Protein AF-A0A6G0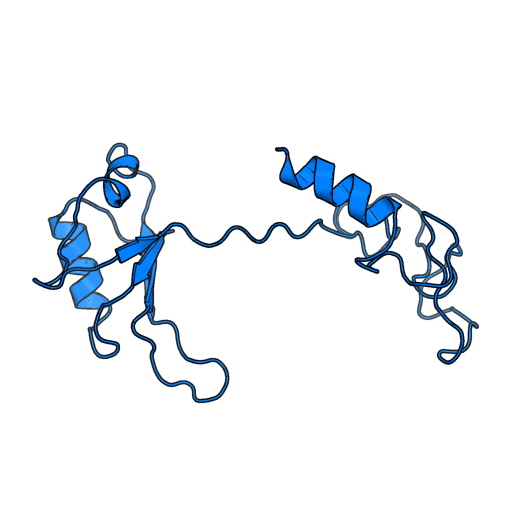YUF1-F1 (afdb_monomer_lite)

Secondary structure (DSSP, 8-state):
-EEEESS-TTS-HHHHHHHHHHTT--EEEEEEEEPTTT-PEEEEEEEEE---TTGGGGGTS--EETTEE-EEE------PPPB-TTT--BSS-GGG--SPP--TTT-SSS-GGG--S-TTSPP--TTT--SS-TT-TT-HHHHHHHHHHHT-

Foldseek 3Di:
DKKKADADQPDDQVLQCVQVVVVPWAWDDKAFDADPPPRHTHRMIDTDTDDDPCPVCPQVDQDDRPVHRIHIGHPDDPLDWDAAQAQRDTDDYVVPDPDFGAAQAERDRDHVVPDPDDPVFARADVVPRDSHGVPPCVDPVNVVVSVVSVVD

Sequence (152 aa):
MFIIKNLHPSTLTTEITTALEEIGHTVRNVTNVKHYQTKISLPIFFVDIDPNEGNSDIFSISTSILHTKVKIEEPYKKRLISQCKNCQSYDHTHSYCAYPTICVKCGENHTSSSCTKSPDLPAICSLFQGAHPVNYKVCTIYKKISRKHNNI

pLDDT: mean 86.69, std 9.13, range [52.75, 95.0]

Radius of gyration: 22.7 Å; chains: 1; bounding box: 55×28×52 Å

InterPro domains:
  IPR006579 Pre-C2HC domain [PF07530] (14-79)
  IPR006579 Pre-C2HC domain [SM00596] (13-82)

Structure (mmCIF, N/CA/C/O backbone):
data_AF-A0A6G0YUF1-F1
#
_entry.id   AF-A0A6G0YUF1-F1
#
loop_
_atom_site.group_PDB
_atom_site.id
_atom_site.type_symbol
_atom_site.label_atom_id
_atom_site.label_alt_id
_atom_site.label_comp_id
_atom_site.label_asym_id
_atom_site.label_entity_id
_atom_site.label_seq_id
_atom_site.pdbx_PDB_ins_code
_atom_site.Cartn_x
_atom_site.Cartn_y
_atom_site.Cartn_z
_atom_site.occupancy
_atom_site.B_iso_or_equiv
_atom_site.auth_seq_id
_atom_site.auth_comp_id
_atom_site.auth_asym_id
_atom_site.auth_atom_id
_atom_site.pdbx_PDB_model_num
ATOM 1 N N . MET A 1 1 ? -13.700 1.341 3.320 1.00 83.81 1 MET A N 1
ATOM 2 C CA . MET A 1 1 ? -12.570 1.331 4.271 1.00 83.81 1 MET A CA 1
ATOM 3 C C . MET A 1 1 ? -12.273 2.749 4.732 1.00 83.81 1 MET A C 1
ATOM 5 O O . MET A 1 1 ? -12.141 3.620 3.878 1.00 83.81 1 MET A O 1
ATOM 9 N N . PHE A 1 2 ? -12.123 2.966 6.036 1.00 88.81 2 PHE A N 1
ATOM 10 C CA . PHE A 1 2 ? -11.643 4.213 6.644 1.00 88.81 2 PHE A CA 1
ATOM 11 C C . PHE A 1 2 ? -10.667 3.920 7.795 1.00 88.81 2 PHE A C 1
ATOM 13 O O . PHE A 1 2 ? -10.433 2.763 8.151 1.00 88.81 2 PHE A O 1
ATOM 20 N N . ILE A 1 3 ? -10.040 4.967 8.330 1.00 90.81 3 ILE A N 1
ATOM 21 C CA . ILE A 1 3 ? -9.043 4.896 9.400 1.00 90.81 3 ILE A CA 1
ATOM 22 C C . ILE A 1 3 ? -9.585 5.607 10.637 1.00 90.81 3 ILE A C 1
ATOM 24 O O . ILE A 1 3 ? -9.958 6.774 10.557 1.00 90.81 3 ILE A O 1
ATOM 28 N N . ILE A 1 4 ? -9.554 4.940 11.789 1.00 91.75 4 ILE A N 1
ATOM 29 C CA . ILE A 1 4 ? -9.798 5.553 13.099 1.00 91.75 4 ILE A CA 1
ATOM 30 C C . ILE A 1 4 ? -8.448 5.849 13.751 1.00 91.75 4 ILE A C 1
ATOM 32 O O . ILE A 1 4 ? -7.602 4.962 13.869 1.00 91.75 4 ILE A O 1
ATOM 36 N N . LYS A 1 5 ? -8.250 7.087 14.203 1.00 91.31 5 LYS A N 1
ATOM 37 C CA . LYS A 1 5 ? -7.097 7.526 15.000 1.00 91.31 5 LYS A CA 1
ATOM 38 C C . LYS A 1 5 ? -7.530 8.001 16.383 1.00 91.31 5 LYS A C 1
ATOM 40 O O . LYS A 1 5 ? -8.673 8.416 16.569 1.00 91.31 5 LYS A O 1
ATOM 45 N N . ASN A 1 6 ? -6.572 8.026 17.309 1.00 90.25 6 ASN A N 1
ATOM 46 C CA . ASN A 1 6 ? -6.725 8.480 18.701 1.00 90.25 6 ASN A CA 1
ATOM 47 C C . ASN A 1 6 ? -7.559 7.544 19.583 1.00 90.25 6 ASN A C 1
ATOM 49 O O . ASN A 1 6 ? -8.057 7.958 20.625 1.00 90.25 6 ASN A O 1
ATOM 53 N N . LEU A 1 7 ? -7.683 6.281 19.185 1.00 90.31 7 LEU A N 1
ATOM 54 C CA . LEU A 1 7 ? -8.220 5.234 20.043 1.00 90.31 7 LEU A CA 1
ATOM 55 C C . LEU A 1 7 ? -7.059 4.492 20.711 1.00 90.31 7 LEU A C 1
ATOM 57 O O . LEU A 1 7 ? -6.006 4.322 20.094 1.00 90.31 7 LEU A O 1
ATOM 61 N N . HIS A 1 8 ? -7.215 4.079 21.969 1.00 91.19 8 HIS A N 1
ATOM 62 C CA . HIS A 1 8 ? -6.120 3.443 22.693 1.00 91.19 8 HIS A CA 1
ATOM 63 C C . HIS A 1 8 ? -5.712 2.117 22.013 1.00 91.19 8 HIS A C 1
ATOM 65 O O . HIS A 1 8 ? -6.579 1.340 21.613 1.00 91.19 8 HIS A O 1
ATOM 71 N N . PRO A 1 9 ? -4.410 1.800 21.873 1.00 90.94 9 PRO A N 1
ATOM 72 C CA . PRO A 1 9 ? -3.986 0.603 21.144 1.00 90.94 9 PRO A CA 1
ATOM 73 C C . PRO A 1 9 ? -4.420 -0.725 21.778 1.00 90.94 9 PRO A C 1
ATOM 75 O O . PRO A 1 9 ? -4.371 -1.754 21.108 1.00 90.94 9 PRO A O 1
ATOM 78 N N . SER A 1 10 ? -4.802 -0.719 23.061 1.00 90.38 10 SER A N 1
ATOM 79 C CA . SER A 1 10 ? -5.329 -1.900 23.758 1.00 90.38 10 SER A CA 1
ATOM 80 C C . SER A 1 10 ? -6.831 -2.112 23.565 1.00 90.38 10 SER A C 1
ATOM 82 O O . SER A 1 10 ? -7.345 -3.108 24.063 1.00 90.38 10 SER A O 1
ATOM 84 N N . THR A 1 11 ? -7.539 -1.184 22.911 1.00 91.06 11 THR A N 1
ATOM 85 C CA . THR A 1 11 ? -8.974 -1.332 22.656 1.00 91.06 11 THR A CA 1
ATOM 86 C C . THR A 1 11 ? -9.215 -2.549 21.770 1.00 91.06 11 THR A C 1
ATOM 88 O O . THR A 1 11 ? -8.529 -2.747 20.759 1.00 91.06 11 THR A O 1
ATOM 91 N N . LEU A 1 12 ? -10.176 -3.381 22.168 1.00 91.69 12 LEU A N 1
ATOM 92 C CA . LEU A 1 12 ? -10.481 -4.620 21.470 1.00 91.69 12 LEU A CA 1
ATOM 93 C C . LEU A 1 12 ? -11.200 -4.317 20.154 1.00 91.69 12 LEU A C 1
ATOM 95 O O . LEU A 1 12 ? -12.096 -3.480 20.083 1.00 91.69 12 LEU A O 1
ATOM 99 N N . THR A 1 13 ? -10.836 -5.036 19.093 1.00 91.75 13 THR A N 1
ATOM 100 C CA . THR A 1 13 ? -11.464 -4.868 17.773 1.00 91.75 13 THR A CA 1
ATOM 101 C C . THR A 1 13 ? -12.951 -5.229 17.786 1.00 91.75 13 THR A C 1
ATOM 103 O O . THR A 1 13 ? -13.716 -4.681 16.995 1.00 91.75 13 THR A O 1
ATOM 106 N N . THR A 1 14 ? -13.372 -6.103 18.704 1.00 92.06 14 THR A N 1
ATOM 107 C CA . THR A 1 14 ? -14.776 -6.465 18.937 1.00 92.06 14 THR A CA 1
ATOM 108 C C . THR A 1 14 ? -15.584 -5.300 19.502 1.00 92.06 14 THR A C 1
ATOM 110 O O . THR A 1 14 ? -16.664 -5.031 18.998 1.00 92.06 14 THR A O 1
ATOM 113 N N . GLU A 1 15 ? -15.045 -4.552 20.469 1.00 92.06 15 GLU A N 1
ATOM 114 C CA . GLU A 1 15 ? -15.717 -3.373 21.044 1.00 92.06 15 GLU A CA 1
ATOM 115 C C . GLU A 1 15 ? -15.928 -2.280 19.993 1.00 92.06 15 GLU A C 1
ATOM 117 O O . GLU A 1 15 ? -16.983 -1.656 19.936 1.00 92.06 15 GLU A O 1
ATOM 122 N N . ILE A 1 16 ? -14.935 -2.082 19.121 1.00 90.88 16 ILE A N 1
ATOM 123 C CA . ILE A 1 16 ? -15.031 -1.144 17.995 1.00 90.88 16 ILE A CA 1
ATOM 124 C C . ILE A 1 16 ? -16.117 -1.595 17.015 1.00 90.88 16 ILE A C 1
ATOM 126 O O . ILE A 1 16 ? -16.862 -0.764 16.509 1.00 90.88 16 ILE A O 1
ATOM 130 N N . THR A 1 17 ? -16.200 -2.901 16.754 1.00 91.81 17 THR A N 1
ATOM 131 C CA . THR A 1 17 ? -17.203 -3.481 15.853 1.00 91.81 17 THR A CA 1
ATOM 132 C C . THR A 1 17 ? -18.608 -3.238 16.395 1.00 91.81 17 THR A C 1
ATOM 134 O O . THR A 1 17 ? -19.414 -2.622 15.708 1.00 91.81 17 THR A O 1
ATOM 137 N N . THR A 1 18 ? -18.861 -3.600 17.656 1.00 91.31 18 THR A N 1
ATOM 138 C CA . THR A 1 18 ? -20.160 -3.387 18.312 1.00 91.31 18 THR A CA 1
ATOM 139 C C . THR A 1 18 ? -20.546 -1.911 18.354 1.00 91.31 18 THR A C 1
ATOM 141 O O . THR A 1 18 ? -21.656 -1.565 17.970 1.00 91.31 18 THR A O 1
ATOM 144 N N . ALA A 1 19 ? -19.623 -1.020 18.728 1.00 89.25 19 ALA A N 1
ATOM 145 C CA . ALA A 1 19 ? -19.911 0.414 18.778 1.00 89.25 19 ALA A CA 1
ATOM 146 C C . ALA A 1 19 ? -20.283 0.996 17.401 1.00 89.25 19 ALA A C 1
ATOM 148 O O . ALA A 1 19 ? -21.101 1.904 17.313 1.00 89.25 19 ALA A O 1
ATOM 149 N N . LEU A 1 20 ? -19.684 0.497 16.316 1.00 87.88 20 LEU A N 1
ATOM 150 C CA . LEU A 1 20 ? -20.012 0.932 14.956 1.00 87.88 20 LEU A CA 1
ATOM 151 C C . LEU A 1 20 ? -21.338 0.341 14.454 1.00 87.88 20 LEU A C 1
ATOM 153 O O . LEU A 1 20 ? -22.074 1.028 13.745 1.00 87.88 20 LEU A O 1
ATOM 157 N N . GLU A 1 21 ? -21.658 -0.892 14.844 1.00 88.19 21 GLU A N 1
ATOM 158 C CA . GLU A 1 21 ? -22.949 -1.526 14.556 1.00 88.19 21 GLU A CA 1
ATOM 159 C C . GLU A 1 21 ? -24.104 -0.816 15.277 1.00 88.19 21 GLU A C 1
ATOM 161 O O . GLU A 1 21 ? -25.145 -0.587 14.666 1.00 88.19 21 GLU A O 1
ATOM 166 N N . GLU A 1 22 ? -23.903 -0.375 16.525 1.00 86.44 22 GLU A N 1
ATOM 167 C CA . GLU A 1 22 ? -24.867 0.444 17.282 1.00 86.44 22 GLU A CA 1
ATOM 168 C C . GLU A 1 22 ? -25.151 1.800 16.616 1.00 86.44 22 GLU A C 1
ATOM 170 O O . GLU A 1 22 ? -26.263 2.319 16.707 1.00 86.44 22 GLU A O 1
ATOM 175 N N . ILE A 1 23 ? -24.165 2.362 15.910 1.00 82.62 23 ILE A N 1
ATOM 176 C CA . ILE A 1 23 ? -24.311 3.600 15.124 1.00 82.62 23 ILE A CA 1
ATOM 177 C C . ILE A 1 23 ? -25.048 3.335 13.792 1.00 82.62 23 ILE A C 1
ATOM 179 O O . ILE A 1 23 ? -25.502 4.271 13.138 1.00 82.62 23 ILE A O 1
ATOM 183 N N . GLY A 1 24 ? -25.226 2.067 13.404 1.00 83.44 24 GLY A N 1
ATOM 184 C CA . GLY A 1 24 ? -25.940 1.660 12.191 1.00 83.44 24 GLY A CA 1
ATOM 185 C C . GLY A 1 24 ? -25.037 1.307 11.006 1.00 83.44 24 GLY A C 1
ATOM 186 O O . GLY A 1 24 ? -25.522 1.220 9.876 1.00 83.44 24 GLY A O 1
ATOM 187 N N . HIS A 1 25 ? -23.737 1.087 11.228 1.00 84.81 25 HIS A N 1
ATOM 188 C CA . HIS A 1 25 ? -22.811 0.657 10.178 1.00 84.81 25 HIS A CA 1
ATOM 189 C C . HIS A 1 25 ? -22.516 -0.841 10.263 1.00 84.81 25 HIS A C 1
ATOM 191 O O . HIS A 1 25 ? -22.078 -1.348 11.291 1.00 84.81 25 HIS A O 1
ATOM 197 N N . THR A 1 26 ? -22.670 -1.550 9.146 1.00 87.75 26 THR A N 1
ATOM 198 C CA . THR A 1 26 ? -22.265 -2.957 9.042 1.00 87.75 26 THR A CA 1
ATOM 199 C C . THR A 1 26 ? -20.754 -3.048 8.852 1.00 87.75 26 THR A C 1
ATOM 201 O O . THR A 1 26 ? -20.216 -2.655 7.811 1.00 87.75 26 THR A O 1
ATOM 204 N N . VAL A 1 27 ? -20.057 -3.556 9.868 1.00 90.00 27 VAL A N 1
ATOM 205 C CA . VAL A 1 27 ? -18.598 -3.691 9.869 1.00 90.00 27 VAL A CA 1
ATOM 206 C C . VAL A 1 27 ? -18.200 -5.079 9.388 1.00 90.00 27 VAL A C 1
ATOM 208 O O . VAL A 1 27 ? -18.630 -6.097 9.919 1.00 90.00 27 VAL A O 1
ATOM 211 N N . ARG A 1 28 ? -17.314 -5.124 8.397 1.00 92.12 28 ARG A N 1
ATOM 212 C CA . ARG A 1 28 ? -16.776 -6.366 7.840 1.00 92.12 28 ARG A CA 1
ATOM 213 C C . ARG A 1 28 ? -15.476 -6.789 8.510 1.00 92.12 28 ARG A C 1
ATOM 215 O O . ARG A 1 28 ? -15.227 -7.979 8.679 1.00 92.12 28 ARG A O 1
ATOM 222 N N . ASN A 1 29 ? -14.609 -5.828 8.823 1.00 93.06 29 ASN A N 1
ATOM 223 C CA . ASN A 1 29 ? -13.311 -6.108 9.425 1.00 93.06 29 ASN A CA 1
ATOM 224 C C . ASN A 1 29 ? -12.765 -4.889 10.179 1.00 93.06 29 ASN A C 1
ATOM 226 O O . ASN A 1 29 ? -12.880 -3.757 9.710 1.00 93.06 29 ASN A O 1
ATOM 230 N N . VAL A 1 30 ? -12.100 -5.137 11.310 1.00 94.06 30 VAL A N 1
ATOM 231 C CA . VAL A 1 30 ? -11.364 -4.129 12.082 1.00 94.06 30 VAL A CA 1
ATOM 232 C C . VAL A 1 30 ? -9.963 -4.652 12.362 1.00 94.06 30 VAL A C 1
ATOM 234 O O . VAL A 1 30 ? -9.787 -5.730 12.924 1.00 94.06 30 VAL A O 1
ATOM 237 N N . THR A 1 31 ? -8.938 -3.886 11.992 1.00 94.56 31 THR A N 1
ATOM 238 C CA . THR A 1 31 ? -7.533 -4.275 12.172 1.00 94.56 31 THR A CA 1
ATOM 239 C C . THR A 1 31 ? -6.738 -3.166 12.852 1.00 94.56 31 THR A C 1
ATOM 241 O O . THR A 1 31 ? -6.670 -2.045 12.352 1.00 94.56 31 THR A O 1
ATOM 244 N N . ASN A 1 32 ? -6.080 -3.484 13.970 1.00 94.75 32 ASN A N 1
ATOM 245 C CA . ASN A 1 32 ? -5.158 -2.563 14.637 1.00 94.75 32 ASN A CA 1
ATOM 246 C C . ASN A 1 32 ? -3.823 -2.485 13.876 1.00 94.75 32 ASN A C 1
ATOM 248 O O . ASN A 1 32 ? -3.210 -3.508 13.546 1.00 94.75 32 ASN A O 1
ATOM 252 N N . VAL A 1 33 ? -3.362 -1.265 13.607 1.00 93.44 33 VAL A N 1
ATOM 253 C CA . VAL A 1 33 ? -2.094 -1.021 12.923 1.00 93.44 33 VAL A CA 1
ATOM 254 C C . VAL A 1 33 ? -0.935 -1.196 13.892 1.00 93.44 33 VAL A C 1
ATOM 256 O O . VAL A 1 33 ? -0.846 -0.525 14.912 1.00 93.44 33 VAL A O 1
ATOM 259 N N . LYS A 1 34 ? 0.030 -2.036 13.526 1.00 94.62 34 LYS A N 1
ATOM 260 C CA . LYS A 1 34 ? 1.248 -2.244 14.316 1.00 94.62 34 LYS A CA 1
ATOM 261 C C . LYS A 1 34 ? 2.432 -1.510 13.708 1.00 94.62 34 LYS A C 1
ATOM 263 O O . LYS A 1 34 ? 2.584 -1.453 12.486 1.00 94.62 34 LYS A O 1
ATOM 268 N N . HIS A 1 35 ? 3.314 -1.001 14.561 1.00 95.00 35 HIS A N 1
ATOM 269 C CA . HIS A 1 35 ? 4.593 -0.460 14.130 1.00 95.00 35 HIS A CA 1
ATOM 270 C C . HIS A 1 35 ? 5.389 -1.541 13.383 1.00 95.00 35 HIS A C 1
ATOM 272 O O . HIS A 1 35 ? 5.535 -2.667 13.862 1.00 95.00 35 HIS A O 1
ATOM 278 N N . TYR A 1 36 ? 5.902 -1.209 12.195 1.00 91.19 36 TYR A N 1
ATOM 279 C CA . TYR A 1 36 ? 6.474 -2.199 11.277 1.00 91.19 36 TYR A CA 1
ATOM 280 C C . TYR A 1 36 ? 7.639 -2.986 11.894 1.00 91.19 36 TYR A C 1
ATOM 282 O O . TYR A 1 36 ? 7.708 -4.203 11.713 1.00 91.19 36 TYR A O 1
ATOM 290 N N . GLN A 1 37 ? 8.517 -2.305 12.637 1.00 93.44 37 GLN A N 1
ATOM 291 C CA . GLN A 1 37 ? 9.720 -2.906 13.219 1.00 93.44 37 GLN A CA 1
ATOM 292 C C . GLN A 1 37 ? 9.434 -3.552 14.580 1.00 93.44 37 GLN A C 1
ATOM 294 O O . GLN A 1 37 ? 9.643 -4.746 14.753 1.00 93.44 37 GLN A O 1
ATOM 299 N N . THR A 1 38 ? 8.905 -2.775 15.528 1.00 94.44 38 THR A N 1
ATOM 300 C CA . THR A 1 38 ? 8.725 -3.202 16.931 1.00 94.44 38 THR A CA 1
ATOM 301 C C . THR A 1 38 ? 7.462 -4.028 17.167 1.00 94.44 38 THR A C 1
ATOM 303 O O . THR A 1 38 ? 7.302 -4.596 18.239 1.00 94.44 38 THR A O 1
ATOM 306 N N . LYS A 1 39 ? 6.544 -4.080 16.191 1.00 92.00 39 LYS A N 1
ATOM 307 C CA . LYS A 1 39 ? 5.241 -4.770 16.267 1.00 92.00 39 LYS A CA 1
ATOM 308 C C . LYS A 1 39 ? 4.299 -4.271 17.371 1.00 92.00 39 LYS A C 1
ATOM 310 O O . LYS A 1 39 ? 3.257 -4.882 17.593 1.00 92.00 39 LYS A O 1
ATOM 315 N N . ILE A 1 40 ? 4.622 -3.142 18.000 1.00 93.75 40 ILE A N 1
ATOM 316 C CA . ILE A 1 40 ? 3.784 -2.482 19.006 1.00 93.75 40 ILE A CA 1
ATOM 317 C C . ILE A 1 40 ? 2.530 -1.917 18.327 1.00 93.75 40 ILE A C 1
ATOM 319 O O . ILE A 1 40 ? 2.632 -1.301 17.264 1.00 93.75 40 ILE A O 1
ATOM 323 N N . SER A 1 41 ? 1.361 -2.130 18.932 1.00 94.38 41 SER A N 1
ATOM 324 C CA . SER A 1 41 ? 0.086 -1.583 18.456 1.00 94.38 41 SER A CA 1
ATOM 325 C C . SER A 1 41 ? 0.091 -0.055 18.508 1.00 94.38 41 SER A C 1
ATOM 327 O O . SER A 1 41 ? 0.491 0.545 19.506 1.00 94.38 41 SER A O 1
ATOM 329 N N . LEU A 1 42 ? -0.359 0.578 17.430 1.00 94.06 42 LEU A N 1
ATOM 330 C CA . LEU A 1 42 ? -0.505 2.024 17.322 1.00 94.06 42 LEU A CA 1
ATOM 331 C C . LEU A 1 42 ? -1.950 2.424 17.644 1.00 94.06 42 LEU A C 1
ATOM 333 O O . LEU A 1 42 ? -2.858 1.599 17.537 1.00 94.06 42 LEU A O 1
ATOM 337 N N . PRO A 1 43 ? -2.199 3.694 18.003 1.00 93.88 43 PRO A N 1
ATOM 338 C CA . PRO A 1 43 ? -3.550 4.208 18.224 1.00 93.88 43 PRO A CA 1
ATOM 339 C C . PRO A 1 43 ? -4.268 4.478 16.887 1.00 93.88 43 PRO A C 1
ATOM 341 O O . PRO A 1 43 ? -4.768 5.578 16.636 1.00 93.88 43 PRO A O 1
ATOM 344 N N . ILE A 1 44 ? -4.216 3.498 15.979 1.00 93.69 44 ILE A N 1
ATOM 345 C CA . ILE A 1 44 ? -4.689 3.565 14.598 1.00 93.69 44 ILE A CA 1
ATOM 346 C C . ILE A 1 44 ? -5.346 2.226 14.251 1.00 93.69 44 ILE A C 1
ATOM 348 O O . ILE A 1 44 ? -4.733 1.169 14.411 1.00 93.69 44 ILE A O 1
ATOM 352 N N . PHE A 1 45 ? -6.562 2.278 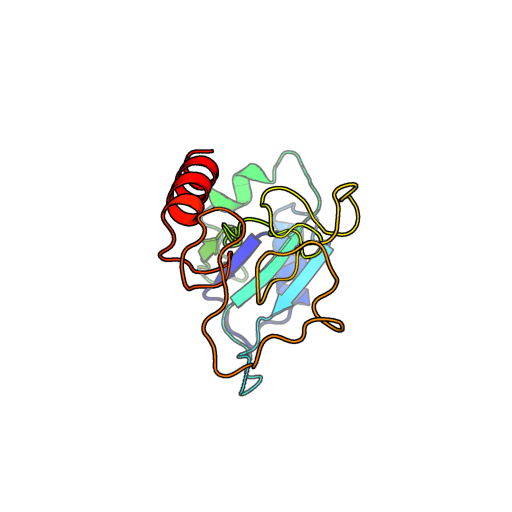13.716 1.00 93.50 45 PHE A N 1
ATOM 353 C CA . PHE A 1 45 ? -7.332 1.107 13.308 1.00 93.50 45 PHE A CA 1
ATOM 354 C C . PHE A 1 45 ? -7.840 1.283 11.875 1.00 93.50 45 PHE A C 1
ATOM 356 O O . PHE A 1 45 ? -8.351 2.344 11.520 1.00 93.50 45 PHE A O 1
ATOM 363 N N . PHE A 1 46 ? -7.700 0.244 11.055 1.00 93.56 46 PHE A N 1
ATOM 364 C CA . PHE A 1 46 ? -8.367 0.141 9.760 1.00 93.56 46 PHE A CA 1
ATOM 365 C C . PHE A 1 46 ? -9.728 -0.509 9.947 1.00 93.56 46 PHE A C 1
ATOM 367 O O . PHE A 1 46 ? -9.817 -1.552 10.596 1.00 93.56 46 PHE A O 1
ATOM 374 N N . VAL A 1 47 ? -10.759 0.099 9.366 1.00 91.81 47 VAL A N 1
ATOM 375 C CA . VAL A 1 47 ? -12.129 -0.406 9.421 1.00 91.81 47 VAL A CA 1
ATOM 376 C C . VAL A 1 47 ? -12.677 -0.552 8.010 1.00 91.81 47 VAL A C 1
ATOM 378 O O . VAL A 1 47 ? -12.730 0.412 7.237 1.00 91.81 47 VAL A O 1
ATOM 381 N N . ASP A 1 48 ? -13.109 -1.764 7.692 1.00 90.75 48 ASP A N 1
ATOM 382 C CA . ASP A 1 48 ? -13.853 -2.093 6.488 1.00 90.75 48 ASP A CA 1
ATOM 383 C C . ASP A 1 48 ? -15.335 -2.191 6.833 1.00 90.75 48 ASP A C 1
ATOM 385 O O . ASP A 1 48 ? -15.721 -2.949 7.719 1.00 90.75 48 ASP A O 1
ATOM 389 N N . ILE A 1 49 ? -16.154 -1.427 6.116 1.00 88.69 49 ILE A N 1
ATOM 390 C CA . ILE A 1 49 ? -17.615 -1.434 6.215 1.00 88.69 49 ILE A CA 1
ATOM 391 C C . ILE A 1 49 ? -18.204 -1.810 4.863 1.00 88.69 49 ILE A C 1
ATOM 393 O O . ILE A 1 49 ? -17.604 -1.497 3.825 1.00 88.69 49 ILE A O 1
ATOM 397 N N . ASP A 1 50 ? -19.370 -2.447 4.877 1.00 84.69 50 ASP A N 1
ATOM 398 C CA . ASP A 1 50 ? -20.121 -2.704 3.652 1.00 84.69 50 ASP A CA 1
ATOM 399 C C . ASP A 1 50 ? -20.818 -1.424 3.162 1.00 84.69 50 ASP A C 1
ATOM 401 O O . ASP A 1 50 ? -21.203 -0.588 3.984 1.00 84.69 50 ASP A O 1
ATOM 405 N N . PRO A 1 51 ? -20.960 -1.217 1.838 1.00 77.12 51 PRO A N 1
ATOM 406 C CA . PRO A 1 51 ? -21.632 -0.043 1.288 1.00 77.12 51 PRO A CA 1
ATOM 407 C C . PRO A 1 51 ? -23.096 0.033 1.749 1.00 77.12 51 PRO A C 1
ATOM 409 O O . PRO A 1 51 ? -23.864 -0.894 1.514 1.00 77.12 51 PRO A O 1
ATOM 412 N N . ASN A 1 52 ? -23.483 1.148 2.364 1.00 70.81 52 ASN A N 1
ATOM 413 C CA . ASN A 1 52 ? -24.844 1.474 2.778 1.00 70.81 52 ASN A CA 1
ATOM 414 C C . ASN A 1 52 ? -25.099 2.971 2.513 1.00 70.81 52 ASN A C 1
ATOM 416 O O . ASN A 1 52 ? -24.149 3.760 2.482 1.00 70.81 52 ASN A O 1
ATOM 420 N N . GLU A 1 53 ? -26.358 3.366 2.330 1.00 62.94 53 GLU A N 1
ATOM 421 C CA . GLU A 1 53 ? -26.771 4.738 2.000 1.00 62.94 53 GLU A CA 1
ATOM 422 C C . GLU A 1 53 ? -26.327 5.769 3.059 1.00 62.94 53 GLU A C 1
ATOM 424 O O . GLU A 1 53 ? -26.051 6.911 2.711 1.00 62.94 53 GLU A O 1
ATOM 429 N N . GLY A 1 54 ? -26.139 5.359 4.322 1.00 60.88 54 GLY A N 1
ATOM 430 C CA . GLY A 1 54 ? -25.635 6.212 5.415 1.00 60.88 54 GLY A CA 1
ATOM 431 C C . GLY A 1 54 ? -24.105 6.322 5.542 1.00 60.88 54 GLY A C 1
ATOM 432 O O . GLY A 1 54 ? -23.602 6.970 6.457 1.00 60.88 54 GLY A O 1
ATOM 433 N N . ASN A 1 55 ? -23.315 5.690 4.667 1.00 59.34 55 ASN A N 1
ATOM 434 C CA . ASN A 1 55 ? -21.853 5.642 4.837 1.00 59.34 55 ASN A CA 1
ATOM 435 C C . ASN A 1 55 ? -21.120 6.944 4.489 1.00 59.34 55 ASN A C 1
ATOM 437 O O . ASN A 1 55 ? -19.972 7.116 4.906 1.00 59.34 55 ASN A O 1
ATOM 441 N N . SER A 1 56 ? -21.741 7.857 3.738 1.00 58.75 56 SER A N 1
ATOM 442 C CA . SER A 1 56 ? -21.180 9.194 3.500 1.00 58.75 56 SER A CA 1
ATOM 443 C C . SER A 1 56 ? -21.100 10.028 4.781 1.00 58.75 56 SER A C 1
ATOM 445 O O . SER A 1 56 ? -20.249 10.914 4.872 1.00 58.75 56 SER A O 1
ATOM 447 N N . ASP A 1 57 ? -21.920 9.704 5.786 1.00 62.91 57 ASP A N 1
ATOM 448 C CA . ASP A 1 57 ? -22.064 10.496 7.009 1.00 62.91 57 ASP A CA 1
ATOM 449 C C . ASP A 1 57 ? -21.063 10.130 8.114 1.00 62.91 57 ASP A C 1
ATOM 451 O O . ASP A 1 57 ? -20.892 10.865 9.088 1.00 62.91 57 ASP A O 1
ATOM 455 N N . ILE A 1 58 ? -20.305 9.042 7.945 1.00 68.50 58 ILE A N 1
ATOM 456 C CA . ILE A 1 58 ? -19.330 8.600 8.954 1.00 68.50 58 ILE A CA 1
ATOM 457 C C . ILE A 1 58 ? -18.185 9.611 9.154 1.00 68.50 58 ILE A C 1
ATOM 459 O O . ILE A 1 58 ? -17.531 9.627 10.195 1.00 68.50 58 ILE A O 1
ATOM 463 N N . PHE A 1 59 ? -17.942 10.468 8.155 1.00 67.31 59 PHE A N 1
ATOM 464 C CA . PHE A 1 59 ? -16.923 11.519 8.191 1.00 67.31 59 PHE A CA 1
ATOM 465 C C . PHE A 1 59 ? -17.459 12.874 8.675 1.00 67.31 59 PHE A C 1
ATOM 467 O O . PHE A 1 59 ? -16.665 13.721 9.087 1.00 67.31 59 PHE A O 1
ATOM 474 N N . SER A 1 60 ? -18.775 13.103 8.603 1.00 60.22 60 SER A N 1
ATOM 475 C CA . SER A 1 60 ? -19.420 14.365 8.992 1.00 60.22 60 SER A CA 1
ATOM 476 C C . SER A 1 60 ? -19.864 14.359 10.456 1.00 60.22 60 SER A C 1
ATOM 478 O O . SER A 1 60 ? -19.888 15.413 11.098 1.00 60.22 60 SER A O 1
ATOM 480 N N . ILE A 1 61 ? -20.136 13.184 11.026 1.00 55.59 61 ILE A N 1
ATOM 481 C CA . ILE A 1 61 ? -20.450 13.043 12.446 1.00 55.59 61 ILE A CA 1
ATOM 482 C C . ILE A 1 61 ? -19.149 13.131 13.253 1.00 55.59 61 ILE A C 1
ATOM 484 O O . ILE A 1 61 ? -18.177 12.408 13.024 1.00 55.59 61 ILE A O 1
ATOM 488 N N . SER A 1 62 ? -19.133 14.036 14.233 1.00 57.03 62 SER A N 1
ATOM 489 C CA . SER A 1 62 ? -18.094 14.119 15.266 1.00 57.03 62 SER A CA 1
ATOM 490 C C . SER A 1 62 ? -18.188 12.892 16.177 1.00 57.03 62 SER A C 1
ATOM 492 O O . SER A 1 62 ? -18.667 12.976 17.304 1.00 57.03 62 SER A O 1
ATOM 494 N N . THR A 1 63 ? -17.809 11.730 15.652 1.00 67.00 63 THR A N 1
ATOM 495 C CA . THR A 1 63 ? -18.150 10.445 16.253 1.00 67.00 63 THR A CA 1
ATOM 496 C C . THR A 1 63 ? -17.224 10.189 17.433 1.00 67.00 63 THR A C 1
ATOM 498 O O . THR A 1 63 ? -16.035 9.918 17.270 1.00 67.00 63 THR A O 1
ATOM 501 N N . SER A 1 64 ? -17.751 10.316 18.649 1.00 75.62 64 SER A N 1
ATOM 502 C CA . SER A 1 64 ? -17.138 9.694 19.815 1.00 75.62 64 SER A CA 1
ATOM 503 C C . SER A 1 64 ? -17.402 8.195 19.738 1.00 75.62 64 SER A C 1
ATOM 505 O O . SER A 1 64 ? -18.558 7.783 19.745 1.00 75.62 64 SER A O 1
ATOM 507 N N . ILE A 1 65 ? -16.351 7.384 19.680 1.00 80.44 65 ILE A N 1
ATOM 508 C CA . ILE A 1 65 ? -16.457 5.923 19.736 1.00 80.44 65 ILE A CA 1
ATOM 509 C C . ILE A 1 65 ? -15.993 5.501 21.124 1.00 80.44 65 ILE A C 1
ATOM 511 O O . ILE A 1 65 ? -14.938 5.951 21.570 1.00 80.44 65 ILE A O 1
ATOM 515 N N . LEU A 1 66 ? -16.777 4.670 21.819 1.00 81.88 66 LEU A N 1
ATOM 516 C CA . LEU A 1 66 ? -16.457 4.204 23.178 1.00 81.88 66 LEU A CA 1
ATOM 517 C C . LEU A 1 66 ? -16.141 5.375 24.129 1.00 81.88 66 LEU A C 1
ATOM 519 O O . LEU A 1 66 ? -15.124 5.379 24.822 1.00 81.88 66 LEU A O 1
ATOM 523 N N . HIS A 1 67 ? -16.976 6.420 24.092 1.00 83.06 67 HIS A N 1
ATOM 524 C CA . HIS A 1 67 ? -16.802 7.664 24.864 1.00 83.06 67 HIS A CA 1
ATOM 525 C C . HIS A 1 67 ? -15.466 8.395 24.623 1.00 83.06 67 HIS A C 1
ATOM 527 O O . HIS A 1 67 ? -15.111 9.321 25.350 1.00 83.06 67 HIS A O 1
ATOM 533 N N . THR A 1 68 ? -14.727 8.014 23.580 1.00 84.25 68 THR A N 1
ATOM 534 C CA . THR A 1 68 ? -13.440 8.596 23.211 1.00 84.25 68 THR A CA 1
ATOM 535 C C . THR A 1 68 ? -13.609 9.423 21.949 1.00 84.25 68 THR A C 1
ATOM 537 O O . THR A 1 68 ? -14.177 8.972 20.954 1.00 84.25 68 THR A O 1
ATOM 540 N N . LYS A 1 69 ? -13.094 10.653 21.962 1.00 87.50 69 LYS A N 1
ATOM 541 C CA . LYS A 1 69 ? -13.090 11.504 20.772 1.00 87.50 69 LYS A CA 1
ATOM 542 C C . LYS A 1 69 ? -12.048 10.987 19.781 1.00 87.50 69 LYS A C 1
ATOM 544 O O . LYS A 1 69 ? -10.849 11.181 19.982 1.00 87.50 69 LYS A O 1
ATOM 549 N N . VAL A 1 70 ? -12.507 10.348 18.710 1.00 89.25 70 VAL A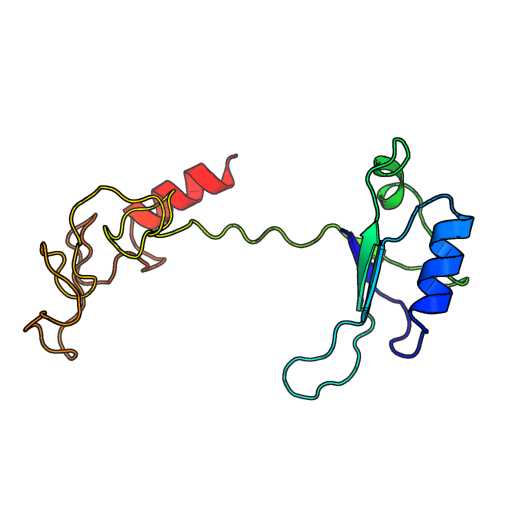 N 1
ATOM 550 C CA . VAL A 1 70 ? -11.634 9.806 17.665 1.00 89.25 70 VAL A CA 1
ATOM 551 C C . VAL A 1 70 ? -11.564 10.733 16.457 1.00 89.25 70 VAL A C 1
ATOM 553 O O . VAL A 1 70 ? -12.367 11.652 16.294 1.00 89.25 70 VAL A O 1
ATOM 556 N N . LYS A 1 71 ? -10.570 10.499 15.601 1.00 88.94 71 LYS A N 1
ATOM 557 C CA . LYS A 1 71 ? -10.472 11.140 14.290 1.00 88.94 71 LYS A CA 1
ATOM 558 C C . LYS A 1 71 ? -10.661 10.085 13.209 1.00 88.94 71 LYS A C 1
ATOM 560 O O . LYS A 1 71 ? -9.888 9.130 13.157 1.00 88.94 71 LYS A O 1
ATOM 565 N N . ILE A 1 72 ? -11.662 10.280 12.359 1.00 88.62 72 ILE A N 1
ATOM 566 C CA . ILE A 1 72 ? -11.942 9.413 11.215 1.00 88.62 72 ILE A CA 1
ATOM 567 C C . ILE A 1 72 ? -11.300 10.040 9.974 1.00 88.62 72 ILE A C 1
ATOM 569 O O . ILE A 1 72 ? -11.470 11.228 9.706 1.00 88.62 72 ILE A O 1
ATOM 573 N N . GLU A 1 73 ? -10.506 9.262 9.246 1.00 87.75 73 GLU A N 1
ATOM 574 C CA . GLU A 1 73 ? -9.816 9.695 8.030 1.00 87.75 73 GLU A CA 1
ATOM 575 C C . GLU A 1 73 ? -10.044 8.696 6.895 1.00 87.75 73 GLU A C 1
ATOM 577 O O . GLU A 1 73 ? -10.107 7.483 7.109 1.00 87.75 73 GLU A O 1
ATOM 582 N N . GLU A 1 74 ? -10.115 9.192 5.662 1.00 85.44 74 GLU A N 1
ATOM 583 C CA . GLU A 1 74 ? -10.030 8.316 4.499 1.00 85.44 74 GLU A CA 1
ATOM 584 C C . GLU A 1 74 ? -8.636 7.677 4.405 1.00 85.44 74 GLU A C 1
ATOM 586 O O . GLU A 1 74 ? -7.625 8.306 4.750 1.00 85.44 74 GLU A O 1
ATOM 591 N N . PRO A 1 75 ? -8.530 6.443 3.884 1.00 82.81 75 PRO A N 1
ATOM 592 C CA . PRO A 1 75 ? -7.238 5.853 3.607 1.00 82.81 75 PRO A CA 1
ATOM 593 C C . PRO A 1 75 ? -6.465 6.702 2.604 1.00 82.81 75 PRO A C 1
ATOM 595 O O . PRO A 1 75 ? -6.990 7.109 1.566 1.00 82.81 75 PRO A O 1
ATOM 598 N N . TYR A 1 76 ? -5.182 6.926 2.883 1.00 80.75 76 TYR A N 1
ATOM 599 C CA . TYR A 1 76 ? -4.334 7.682 1.974 1.00 80.75 76 TYR A CA 1
ATOM 600 C C . TYR A 1 76 ? -4.220 6.965 0.621 1.00 80.75 76 TYR A C 1
ATOM 602 O O . TYR A 1 76 ? -3.578 5.916 0.499 1.00 80.75 76 TYR A O 1
ATOM 610 N N . LYS A 1 77 ? -4.818 7.557 -0.417 1.00 73.94 77 LYS A N 1
ATOM 611 C CA . LYS A 1 77 ? -4.710 7.072 -1.795 1.00 73.94 77 LYS A CA 1
ATOM 612 C C . LYS A 1 77 ? -3.277 7.287 -2.278 1.00 73.94 77 LYS A C 1
ATOM 614 O O . LYS A 1 77 ? -2.857 8.410 -2.560 1.00 73.94 77 LYS A O 1
ATOM 619 N N . LYS A 1 78 ? -2.506 6.201 -2.383 1.00 72.38 78 LYS A N 1
ATOM 620 C CA . LYS A 1 78 ? -1.170 6.250 -2.987 1.00 72.38 78 LYS A CA 1
ATOM 621 C C . LYS A 1 78 ? -1.317 6.622 -4.461 1.00 72.38 78 LYS A C 1
ATOM 623 O O . LYS A 1 78 ? -1.791 5.816 -5.254 1.00 72.38 78 LYS A O 1
ATOM 628 N N . ARG A 1 79 ? -0.859 7.815 -4.839 1.00 73.69 79 ARG A N 1
ATOM 629 C CA . ARG A 1 79 ? -0.816 8.278 -6.237 1.00 73.69 79 ARG A CA 1
ATOM 630 C C . ARG A 1 79 ? 0.394 7.694 -6.975 1.00 73.69 79 ARG A C 1
ATOM 632 O O . ARG A 1 79 ? 1.261 8.415 -7.465 1.00 73.69 79 ARG A O 1
ATOM 639 N N . LEU A 1 80 ? 0.515 6.367 -6.942 1.00 78.00 80 LEU A N 1
ATOM 640 C CA . LEU A 1 80 ? 1.566 5.643 -7.646 1.00 78.00 80 LEU A CA 1
ATOM 641 C C . LEU A 1 80 ? 1.081 5.327 -9.055 1.00 78.00 80 LEU A C 1
ATOM 643 O O . LEU A 1 80 ? 0.082 4.639 -9.232 1.00 78.00 80 LEU A O 1
ATOM 647 N N . ILE A 1 81 ? 1.821 5.811 -10.043 1.00 86.00 81 ILE A N 1
ATOM 648 C CA . ILE A 1 81 ? 1.564 5.510 -11.447 1.00 86.00 81 ILE A CA 1
ATOM 649 C C . ILE A 1 81 ? 2.067 4.093 -11.702 1.00 86.00 81 ILE A C 1
ATOM 651 O O . ILE A 1 81 ? 3.232 3.786 -11.422 1.00 86.00 81 ILE A O 1
ATOM 655 N N . SER A 1 82 ? 1.198 3.225 -12.210 1.00 88.25 82 SER A N 1
ATOM 656 C CA . SER A 1 82 ? 1.594 1.866 -12.562 1.00 88.25 82 SER A CA 1
ATOM 657 C C . SER A 1 82 ? 2.608 1.909 -13.707 1.00 88.25 82 SER A C 1
ATOM 659 O O . SER A 1 82 ? 2.396 2.571 -14.720 1.00 88.25 82 SER A O 1
ATOM 661 N N . GLN A 1 83 ? 3.743 1.236 -13.517 1.00 91.25 83 GLN A N 1
ATOM 662 C CA . GLN A 1 83 ? 4.742 1.034 -14.560 1.00 91.25 83 GLN A CA 1
ATOM 663 C C . GLN A 1 83 ? 4.684 -0.426 -15.011 1.00 91.25 83 GLN A C 1
ATOM 665 O O . GLN A 1 83 ? 4.807 -1.351 -14.199 1.00 91.25 83 GLN A O 1
ATOM 670 N N . CYS A 1 84 ? 4.533 -0.637 -16.312 1.00 93.38 84 CYS A N 1
ATOM 671 C CA . CYS A 1 84 ? 4.558 -1.953 -16.911 1.00 93.38 84 CYS A CA 1
ATOM 672 C C . CYS A 1 84 ? 5.977 -2.526 -16.872 1.00 93.38 84 CYS A C 1
ATOM 674 O O . CYS A 1 84 ? 6.907 -1.969 -17.447 1.00 93.38 84 CYS A O 1
ATOM 676 N N . LYS A 1 85 ? 6.151 -3.684 -16.227 1.00 91.06 85 LYS A N 1
ATOM 677 C CA . LYS A 1 85 ? 7.458 -4.359 -16.150 1.00 91.06 85 LYS A CA 1
ATOM 678 C C . LYS A 1 85 ? 7.908 -4.981 -17.478 1.00 91.06 85 LYS A C 1
ATOM 680 O O . LYS A 1 85 ? 9.080 -5.323 -17.587 1.00 91.06 85 LYS A O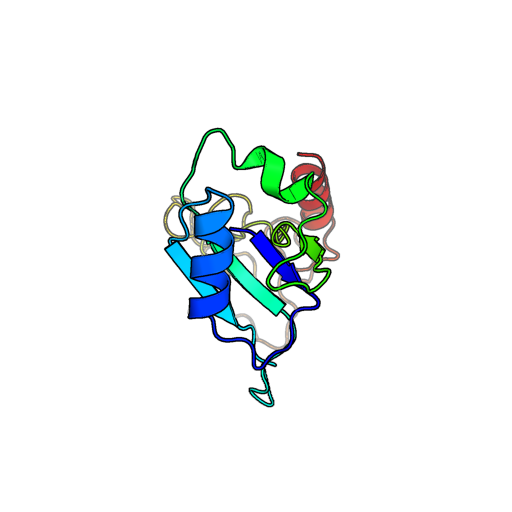 1
ATOM 685 N N . ASN A 1 86 ? 6.997 -5.135 -18.445 1.00 93.94 86 ASN A N 1
ATOM 686 C CA . ASN A 1 86 ? 7.299 -5.680 -19.768 1.00 93.94 86 ASN A CA 1
ATOM 687 C C . ASN A 1 86 ? 7.867 -4.591 -20.688 1.00 93.94 86 ASN A C 1
ATOM 689 O O . ASN A 1 86 ? 9.040 -4.626 -21.033 1.00 93.94 86 ASN A O 1
ATOM 693 N N . CYS A 1 87 ? 7.064 -3.578 -21.023 1.00 93.62 87 CYS A N 1
ATOM 694 C CA . CYS A 1 87 ? 7.443 -2.536 -21.982 1.00 93.62 87 CYS A CA 1
ATOM 695 C C . CYS A 1 87 ? 7.971 -1.242 -21.331 1.00 93.62 87 CYS A C 1
ATOM 697 O O . CYS A 1 87 ? 8.202 -0.256 -22.018 1.00 93.62 87 CYS A O 1
ATOM 699 N N . GLN A 1 88 ? 8.124 -1.202 -20.004 1.00 92.81 88 GLN A N 1
ATOM 700 C CA . GLN A 1 88 ? 8.569 -0.041 -19.211 1.00 92.81 88 GLN A CA 1
ATOM 701 C C . GLN A 1 88 ? 7.660 1.204 -19.244 1.00 92.81 88 GLN A C 1
ATOM 703 O O . GLN A 1 88 ? 7.900 2.121 -18.458 1.00 92.81 88 GLN A O 1
ATOM 708 N N . SER A 1 89 ? 6.615 1.236 -20.077 1.00 92.06 89 SER A N 1
ATOM 709 C CA . SER A 1 89 ? 5.619 2.316 -20.156 1.00 92.06 89 SER A CA 1
ATOM 710 C C . SER A 1 89 ? 4.719 2.400 -18.918 1.00 92.06 89 SER A C 1
ATOM 712 O O . SER A 1 89 ? 4.705 1.503 -18.076 1.00 92.06 89 SER A O 1
ATOM 714 N N . TYR A 1 90 ? 3.948 3.481 -18.817 1.00 91.06 90 TYR A N 1
ATOM 715 C CA . TYR A 1 90 ? 3.010 3.719 -17.718 1.00 91.06 90 TYR A CA 1
ATOM 716 C C . TYR A 1 90 ? 1.562 3.337 -18.082 1.00 91.06 90 TYR A C 1
ATOM 718 O O . TYR A 1 90 ? 1.276 2.986 -19.227 1.00 91.06 90 TYR A O 1
ATOM 726 N N . ASP A 1 91 ? 0.673 3.393 -17.088 1.00 86.50 91 ASP A N 1
ATOM 727 C CA . ASP A 1 91 ? -0.792 3.239 -17.183 1.00 86.50 91 ASP A CA 1
ATOM 728 C C . ASP A 1 91 ? -1.324 1.814 -17.418 1.00 86.50 91 ASP A C 1
ATOM 730 O O . ASP A 1 91 ? -2.528 1.613 -17.559 1.00 86.50 91 ASP A O 1
ATOM 734 N N . HIS A 1 92 ? -0.462 0.796 -17.391 1.00 90.88 92 HIS A N 1
ATOM 735 C CA . HIS A 1 92 ? -0.885 -0.606 -17.417 1.00 90.88 92 HIS A CA 1
ATOM 736 C C . HIS A 1 92 ? 0.118 -1.525 -16.711 1.00 90.88 92 HIS A C 1
ATOM 738 O O . HIS A 1 92 ? 1.261 -1.156 -16.431 1.00 90.88 92 HIS A O 1
ATOM 744 N N . THR A 1 93 ? -0.313 -2.751 -16.408 1.00 91.38 93 THR A N 1
ATOM 745 C CA . THR A 1 93 ? 0.527 -3.773 -15.770 1.00 91.38 93 THR A CA 1
ATOM 746 C C . THR A 1 93 ? 1.009 -4.812 -16.781 1.00 91.38 93 THR A C 1
ATOM 748 O O . THR A 1 93 ? 0.465 -4.946 -17.874 1.00 91.38 93 THR A O 1
ATOM 751 N N . HIS A 1 94 ? 2.036 -5.577 -16.399 1.00 90.25 94 HIS A N 1
ATOM 752 C CA . HIS A 1 94 ? 2.609 -6.643 -17.227 1.00 90.25 94 HIS A CA 1
ATOM 753 C C . HIS A 1 94 ? 1.556 -7.654 -17.711 1.00 90.25 94 HIS A C 1
ATOM 755 O O . HIS A 1 94 ? 1.610 -8.081 -18.857 1.00 90.25 94 HIS A O 1
ATOM 761 N N . SER A 1 95 ? 0.589 -8.014 -16.860 1.00 92.25 95 SER A N 1
ATOM 762 C CA . SER A 1 95 ? -0.441 -9.013 -17.180 1.00 92.25 95 SER A CA 1
ATOM 763 C C . SER A 1 95 ? -1.353 -8.615 -18.343 1.00 92.25 95 SER A C 1
ATOM 765 O O . SER A 1 95 ? -1.925 -9.489 -18.979 1.00 92.25 95 SER A O 1
ATOM 767 N N . TYR A 1 96 ? -1.474 -7.316 -18.626 1.00 91.62 96 TYR A N 1
ATOM 768 C CA . TYR A 1 96 ? -2.308 -6.770 -19.701 1.00 91.62 96 TYR A CA 1
ATOM 769 C C . TYR A 1 96 ? -1.464 -6.078 -20.781 1.00 91.62 96 TYR A C 1
ATOM 771 O O . TYR A 1 96 ? -1.934 -5.176 -21.470 1.00 91.62 96 TYR A O 1
ATOM 779 N N . CYS A 1 97 ? -0.188 -6.451 -20.905 1.00 94.50 97 CYS A N 1
ATOM 780 C CA . CYS A 1 97 ? 0.732 -5.852 -21.861 1.00 94.50 97 CYS A CA 1
ATOM 781 C C . CYS A 1 97 ? 0.923 -6.762 -23.081 1.00 94.50 97 CYS A C 1
ATOM 783 O O . CYS A 1 97 ? 1.449 -7.862 -22.945 1.00 94.50 97 CYS A O 1
ATOM 785 N N . ALA A 1 98 ? 0.563 -6.271 -24.269 1.00 93.50 98 ALA A N 1
ATOM 786 C CA . ALA A 1 98 ? 0.811 -6.948 -25.549 1.00 93.50 98 ALA A CA 1
ATOM 787 C C . ALA A 1 98 ? 2.030 -6.387 -26.315 1.00 93.50 98 ALA A C 1
ATOM 789 O O . ALA A 1 98 ? 2.309 -6.803 -27.436 1.00 93.50 98 ALA A O 1
ATOM 790 N N . TYR A 1 99 ? 2.744 -5.418 -25.735 1.00 92.19 99 TYR A N 1
ATOM 791 C CA . TYR A 1 99 ? 3.912 -4.798 -26.360 1.00 92.19 99 TYR A CA 1
ATOM 792 C C . TYR A 1 99 ? 5.166 -5.684 -26.249 1.00 92.19 99 TYR A C 1
ATOM 794 O O . TYR A 1 99 ? 5.253 -6.513 -25.339 1.00 92.19 99 TYR A O 1
ATOM 802 N N . PRO A 1 100 ? 6.173 -5.484 -27.119 1.00 92.31 100 PRO A N 1
ATOM 803 C CA . PRO A 1 100 ? 7.476 -6.124 -26.969 1.00 92.31 100 PRO A CA 1
ATOM 804 C C . PRO A 1 100 ? 8.125 -5.821 -25.613 1.00 92.31 100 PRO A C 1
ATOM 806 O O . PRO A 1 100 ? 7.945 -4.741 -25.040 1.00 92.31 100 PRO A O 1
ATOM 809 N N . THR A 1 101 ? 8.902 -6.776 -25.105 1.00 94.19 101 THR A N 1
ATOM 810 C CA . THR A 1 101 ? 9.667 -6.593 -23.870 1.00 94.19 101 THR A CA 1
ATOM 811 C C . THR A 1 101 ? 10.792 -5.591 -24.080 1.00 94.19 101 THR A C 1
ATOM 813 O O . THR A 1 101 ? 11.601 -5.746 -24.991 1.00 94.19 101 THR A O 1
ATOM 816 N N . ILE A 1 102 ? 10.874 -4.604 -23.191 1.00 94.44 102 ILE A N 1
ATOM 817 C CA . ILE A 1 102 ? 11.920 -3.586 -23.170 1.00 94.44 102 ILE A CA 1
ATOM 818 C C . ILE A 1 102 ? 12.777 -3.776 -21.920 1.00 94.44 102 ILE A C 1
ATOM 820 O O . ILE A 1 102 ? 12.286 -3.786 -20.784 1.00 94.44 102 ILE A O 1
ATOM 824 N N . CYS A 1 103 ? 14.084 -3.880 -22.130 1.00 93.25 103 CYS A N 1
ATOM 825 C CA . CYS A 1 103 ? 15.058 -4.058 -21.071 1.00 93.25 103 CYS A CA 1
ATOM 826 C C . CYS A 1 103 ? 15.174 -2.788 -20.220 1.00 93.25 103 CYS A C 1
ATOM 828 O O . CYS A 1 103 ? 15.509 -1.716 -20.718 1.00 93.25 103 CYS A O 1
ATOM 830 N N . VAL A 1 104 ? 14.992 -2.910 -18.903 1.00 90.81 104 VAL A N 1
ATOM 831 C CA . VAL A 1 104 ? 15.089 -1.768 -17.971 1.00 90.81 104 VAL A CA 1
ATOM 832 C C . VAL A 1 104 ? 16.506 -1.180 -17.878 1.00 90.81 104 VAL A C 1
ATOM 834 O O . VAL A 1 104 ? 16.677 -0.038 -17.458 1.00 90.81 104 VAL A O 1
ATOM 837 N N . LYS A 1 105 ? 17.536 -1.955 -18.250 1.00 91.88 105 LYS A N 1
ATOM 838 C CA . LYS A 1 105 ? 18.947 -1.548 -18.162 1.00 91.88 105 LYS A CA 1
ATOM 839 C C . LYS A 1 105 ? 19.391 -0.740 -19.380 1.00 91.88 105 LYS A C 1
ATOM 841 O O . LYS A 1 105 ? 20.095 0.259 -19.235 1.00 91.88 105 LYS A O 1
ATOM 846 N N . CYS A 1 106 ? 19.041 -1.172 -20.586 1.00 92.06 106 CYS A N 1
ATOM 847 C CA . CYS A 1 106 ? 19.535 -0.552 -21.820 1.00 92.06 106 CYS A CA 1
ATOM 848 C C . CYS A 1 106 ? 18.448 0.038 -22.721 1.00 92.06 106 CYS A C 1
ATOM 850 O O . CYS A 1 106 ? 18.801 0.778 -23.624 1.00 92.06 106 CYS A O 1
ATOM 852 N N . GLY A 1 107 ? 17.166 -0.227 -22.467 1.00 90.06 107 GLY A N 1
ATOM 853 C CA . GLY A 1 107 ? 16.066 0.280 -23.289 1.00 90.06 107 GLY A CA 1
ATOM 854 C C . GLY A 1 107 ? 15.819 -0.501 -24.584 1.00 90.06 107 GLY A C 1
ATOM 855 O O . GLY A 1 107 ? 14.949 -0.107 -25.348 1.00 90.06 107 GLY A O 1
ATOM 856 N N . GLU A 1 108 ? 16.536 -1.604 -24.808 1.00 91.94 108 GLU A N 1
ATOM 857 C CA . GLU A 1 108 ? 16.438 -2.423 -26.023 1.00 91.94 108 GLU A CA 1
ATOM 858 C C . GLU A 1 108 ? 15.397 -3.549 -25.919 1.00 91.94 108 GLU A C 1
ATOM 860 O O . GLU A 1 108 ? 14.996 -3.945 -24.820 1.00 91.94 108 GLU A O 1
ATOM 865 N N . ASN A 1 109 ? 15.008 -4.107 -27.073 1.00 93.50 109 ASN A N 1
ATOM 866 C CA . ASN A 1 109 ? 13.962 -5.131 -27.217 1.00 93.50 109 ASN A CA 1
ATOM 867 C C . ASN A 1 109 ? 14.418 -6.534 -26.779 1.00 93.50 109 ASN A C 1
ATOM 869 O O . ASN A 1 109 ? 14.602 -7.434 -27.599 1.00 93.50 109 ASN A O 1
ATOM 873 N N . HIS A 1 110 ? 14.639 -6.720 -25.481 1.00 92.88 110 HIS A N 1
ATOM 874 C CA . HIS A 1 110 ? 14.920 -8.020 -24.880 1.00 92.88 110 HIS A CA 1
ATOM 875 C C . HIS A 1 110 ? 14.601 -8.034 -23.380 1.00 92.88 110 HIS A C 1
ATOM 877 O O . HIS A 1 110 ? 14.408 -7.003 -22.734 1.00 92.88 110 HIS A O 1
ATOM 883 N N . THR A 1 111 ? 14.581 -9.228 -22.796 1.00 90.44 111 THR A N 1
ATOM 884 C CA . THR A 1 111 ? 14.403 -9.427 -21.353 1.00 90.44 111 THR A CA 1
ATOM 885 C C . THR A 1 111 ? 15.626 -8.981 -20.555 1.00 90.44 111 THR A C 1
ATOM 887 O O . THR A 1 111 ? 16.751 -9.272 -20.937 1.00 90.44 111 THR A O 1
ATOM 890 N N . SER A 1 112 ? 15.449 -8.386 -19.374 1.00 88.12 112 SER A N 1
ATOM 891 C CA . SER A 1 112 ? 16.574 -7.937 -18.527 1.00 88.12 112 SER A CA 1
ATOM 892 C C . SER A 1 112 ? 17.596 -9.030 -18.155 1.00 88.12 112 SER A C 1
ATOM 894 O O . SER A 1 112 ? 18.722 -8.697 -17.777 1.00 88.12 112 SER A O 1
ATOM 896 N N . SER A 1 113 ? 17.213 -10.309 -18.243 1.00 89.25 113 SER A N 1
ATOM 897 C CA . SER A 1 113 ? 18.064 -11.489 -18.033 1.00 89.25 113 SER A CA 1
ATOM 898 C C . SER A 1 113 ? 19.065 -11.733 -19.163 1.00 89.25 113 SER A C 1
ATOM 900 O O . SER A 1 113 ? 20.179 -12.161 -18.891 1.00 89.25 113 SER A O 1
ATOM 902 N N . SER A 1 114 ? 18.708 -11.428 -20.411 1.00 91.94 114 SER A N 1
ATOM 903 C CA . SER A 1 114 ? 19.581 -11.587 -21.583 1.00 91.94 114 SER A CA 1
ATOM 904 C C . SER A 1 114 ? 20.418 -10.337 -21.879 1.00 91.94 114 SER A C 1
ATOM 906 O O . SER A 1 114 ? 21.035 -10.231 -22.935 1.00 91.94 114 SER A O 1
ATOM 908 N N . CYS A 1 115 ? 20.406 -9.356 -20.974 1.00 92.00 115 CYS A N 1
ATOM 909 C CA . CYS A 1 115 ? 21.087 -8.087 -21.170 1.00 92.00 115 CYS A CA 1
ATOM 910 C C . CYS A 1 115 ? 22.585 -8.208 -20.878 1.00 92.00 115 CYS A C 1
ATOM 912 O O . CYS A 1 115 ? 22.976 -8.566 -19.769 1.00 92.00 115 CYS A O 1
ATOM 914 N N . THR A 1 116 ? 23.412 -7.816 -21.844 1.00 92.69 116 THR A N 1
ATOM 915 C CA . THR A 1 116 ? 24.881 -7.796 -21.741 1.00 92.69 116 THR A CA 1
ATOM 916 C C . THR A 1 116 ? 25.432 -6.521 -21.098 1.00 92.69 116 THR A C 1
ATOM 918 O O . THR A 1 116 ? 26.631 -6.421 -20.845 1.00 92.69 116 THR A O 1
ATOM 921 N N . LYS A 1 117 ? 24.578 -5.528 -20.821 1.00 89.50 117 LYS A N 1
ATOM 922 C CA . LYS A 1 117 ? 24.999 -4.259 -20.219 1.00 89.50 117 LYS A CA 1
ATOM 923 C C . LYS A 1 117 ? 25.484 -4.472 -18.783 1.00 89.50 117 LYS A C 1
ATOM 925 O O . LYS A 1 117 ? 24.751 -5.032 -17.963 1.00 89.50 117 LYS A O 1
ATOM 930 N N . SER A 1 118 ? 26.685 -3.966 -18.487 1.00 89.19 118 SER A N 1
ATOM 931 C CA . SER A 1 118 ? 27.257 -4.015 -17.139 1.00 89.19 118 SER A CA 1
ATOM 932 C C . SER A 1 118 ? 26.345 -3.307 -16.120 1.00 89.19 118 SER A C 1
ATOM 934 O O . SER A 1 118 ? 25.837 -2.223 -16.428 1.00 89.19 118 SER A O 1
ATOM 936 N N . PRO A 1 119 ? 26.154 -3.871 -14.911 1.00 83.69 119 PRO A N 1
ATOM 937 C CA . PRO A 1 119 ? 25.467 -3.206 -13.803 1.00 83.69 119 PRO A CA 1
ATOM 938 C C . PRO A 1 119 ? 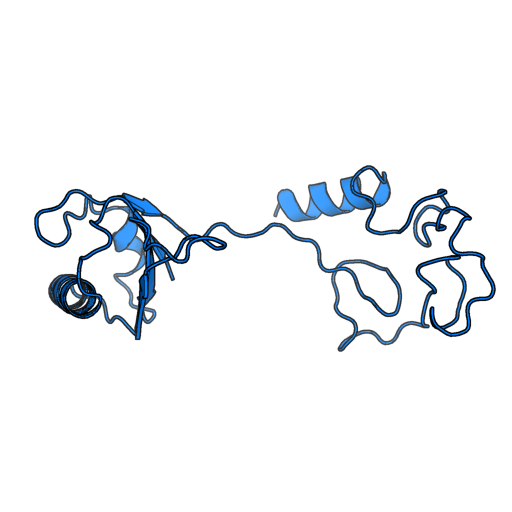26.080 -1.861 -13.389 1.00 83.69 119 PRO A C 1
ATOM 940 O O . PRO A 1 119 ? 25.356 -1.023 -12.856 1.00 83.69 119 PRO A O 1
ATOM 943 N N . ASP A 1 120 ? 27.375 -1.647 -13.646 1.00 87.81 120 ASP A N 1
ATOM 944 C CA . ASP A 1 120 ? 28.086 -0.408 -13.291 1.00 87.81 120 ASP A CA 1
ATOM 945 C C . ASP A 1 120 ? 27.709 0.773 -14.196 1.00 87.81 120 ASP A C 1
ATOM 947 O O . ASP A 1 120 ? 27.901 1.936 -13.840 1.00 87.81 120 ASP A O 1
ATOM 951 N N . LEU A 1 121 ? 27.167 0.489 -15.384 1.00 88.75 121 LEU A N 1
ATOM 952 C CA . LEU A 1 121 ? 26.746 1.517 -16.325 1.00 88.75 121 LEU A CA 1
ATOM 953 C C . LEU A 1 121 ? 25.329 1.999 -15.994 1.00 88.75 121 LEU A C 1
ATOM 955 O O . LEU A 1 121 ? 24.436 1.180 -15.750 1.00 88.75 121 LEU A O 1
ATOM 959 N N . PRO A 1 122 ? 25.065 3.317 -16.069 1.00 88.94 122 PRO A N 1
ATOM 960 C CA . PRO A 1 122 ? 23.749 3.856 -15.767 1.00 88.94 122 PRO A CA 1
ATOM 961 C C . PRO A 1 122 ? 22.704 3.277 -16.716 1.00 88.94 122 PRO A C 1
ATOM 963 O O . PRO A 1 122 ? 22.954 3.115 -17.914 1.00 88.94 122 PRO A O 1
ATOM 966 N N . ALA A 1 123 ? 21.516 2.975 -16.194 1.00 91.62 123 ALA A N 1
ATOM 967 C CA . ALA A 1 123 ? 20.411 2.503 -17.017 1.00 91.62 123 ALA A CA 1
ATOM 968 C C . ALA A 1 123 ? 20.013 3.546 -18.080 1.00 91.62 123 ALA A C 1
ATOM 970 O O . ALA A 1 123 ? 20.287 4.730 -17.917 1.00 91.62 123 ALA A O 1
ATOM 971 N N . ILE A 1 124 ? 19.375 3.111 -19.167 1.00 91.75 124 ILE A N 1
ATOM 972 C CA . ILE A 1 124 ? 18.843 4.012 -20.200 1.00 91.75 124 ILE A CA 1
ATOM 973 C C . ILE A 1 124 ? 17.323 4.052 -20.088 1.00 91.75 124 ILE A C 1
ATOM 975 O O . ILE A 1 124 ? 16.656 3.018 -20.017 1.00 91.75 124 ILE A O 1
ATOM 979 N N . CYS A 1 125 ? 16.770 5.259 -20.086 1.00 91.69 125 CYS A N 1
ATOM 980 C CA . CYS A 1 125 ? 15.337 5.480 -20.043 1.00 91.69 125 CYS A CA 1
ATOM 981 C C . CYS A 1 125 ? 14.752 5.185 -21.422 1.00 91.69 125 CYS A C 1
ATOM 983 O O . CYS A 1 125 ? 14.973 5.960 -22.344 1.00 91.69 125 CYS A O 1
ATOM 985 N N . SER A 1 126 ? 13.948 4.137 -21.582 1.00 88.56 126 SER A N 1
ATOM 986 C CA . SER A 1 126 ? 13.340 3.832 -22.888 1.00 88.56 126 SER A CA 1
ATOM 987 C C . SER A 1 126 ? 12.371 4.912 -23.396 1.00 88.56 126 SER A C 1
ATOM 989 O O . SER A 1 126 ? 12.113 4.984 -24.591 1.00 88.56 126 SER A O 1
ATOM 991 N N . LEU A 1 127 ? 11.859 5.783 -22.517 1.00 87.12 127 LEU A N 1
ATOM 992 C CA . LEU A 1 127 ? 10.904 6.843 -22.875 1.00 87.12 127 LEU A CA 1
ATOM 993 C C . LEU A 1 127 ? 11.554 8.193 -23.219 1.00 87.12 127 LEU A C 1
ATOM 995 O O . LEU A 1 127 ? 10.914 9.039 -23.836 1.00 87.12 127 LEU A O 1
ATOM 999 N N . PHE A 1 128 ? 12.783 8.437 -22.756 1.00 86.06 128 PHE A N 1
ATOM 1000 C CA . PHE A 1 128 ? 13.466 9.739 -22.877 1.00 86.06 128 PHE A CA 1
ATOM 1001 C C . PHE A 1 128 ? 14.935 9.622 -23.315 1.00 86.06 128 PHE A C 1
ATOM 1003 O O . PHE A 1 128 ? 15.579 10.630 -23.567 1.00 86.06 128 PHE A O 1
ATOM 1010 N N . GLN A 1 129 ? 15.479 8.405 -23.360 1.00 85.06 129 GLN A N 1
ATOM 1011 C CA . GLN A 1 129 ? 16.877 8.072 -23.664 1.00 85.06 129 GLN A CA 1
ATOM 1012 C C . GLN A 1 129 ? 17.920 8.696 -22.714 1.00 85.06 129 GLN A C 1
ATOM 1014 O O . GLN A 1 129 ? 19.113 8.686 -22.993 1.00 85.06 129 GLN A O 1
ATOM 1019 N N . GLY A 1 130 ? 17.496 9.194 -21.548 1.00 87.38 130 GLY A N 1
ATOM 1020 C CA . GLY A 1 130 ? 18.400 9.671 -20.496 1.00 87.38 130 GLY A CA 1
ATOM 1021 C C . GLY A 1 130 ? 19.129 8.539 -19.761 1.00 87.38 130 GLY A C 1
ATOM 1022 O O . GLY A 1 130 ? 18.633 7.413 -19.702 1.00 87.38 130 GLY A O 1
ATOM 1023 N N . ALA A 1 131 ? 20.273 8.855 -19.144 1.00 91.06 131 ALA A N 1
ATOM 1024 C CA . ALA A 1 131 ? 21.102 7.936 -18.349 1.00 91.06 131 ALA A CA 1
ATOM 1025 C C . ALA A 1 131 ? 20.508 7.645 -16.951 1.00 91.06 131 ALA A C 1
ATOM 1027 O O . ALA A 1 131 ? 21.127 7.880 -15.915 1.00 91.06 131 ALA A O 1
ATOM 1028 N N . HIS A 1 132 ? 19.260 7.188 -16.919 1.00 90.75 132 HIS A N 1
ATOM 1029 C CA . HIS A 1 132 ? 18.554 6.739 -15.727 1.00 90.75 132 HIS A CA 1
ATOM 1030 C C . HIS A 1 132 ? 17.480 5.707 -16.120 1.00 90.75 132 HIS A C 1
ATOM 1032 O O . HIS A 1 132 ? 17.034 5.692 -17.266 1.00 90.75 132 HIS A O 1
ATOM 1038 N N . PRO A 1 133 ? 16.985 4.864 -15.200 1.00 88.69 133 PRO A N 1
ATOM 1039 C CA . PRO A 1 133 ? 15.849 3.989 -15.492 1.00 88.69 133 PRO A CA 1
ATOM 1040 C C . PRO A 1 133 ? 14.554 4.791 -15.690 1.00 88.69 133 PRO A C 1
ATOM 1042 O O . PRO A 1 133 ? 14.443 5.949 -15.276 1.00 88.69 133 PRO A O 1
ATOM 1045 N N . VAL A 1 134 ? 13.538 4.169 -16.290 1.00 88.19 134 VAL A N 1
ATOM 1046 C CA . VAL A 1 134 ? 12.243 4.824 -16.547 1.00 88.19 134 VAL A CA 1
ATOM 1047 C C . VAL A 1 134 ? 11.560 5.277 -15.250 1.00 88.19 134 VAL A C 1
ATOM 1049 O O . VAL A 1 134 ? 11.043 6.387 -15.191 1.00 88.19 134 VAL A O 1
ATOM 1052 N N . ASN A 1 135 ? 11.667 4.501 -14.166 1.00 87.75 135 ASN A N 1
ATOM 1053 C CA . ASN A 1 135 ? 11.091 4.819 -12.850 1.00 87.75 135 ASN A CA 1
ATOM 1054 C C . ASN A 1 135 ? 11.755 5.994 -12.098 1.00 87.75 135 ASN A C 1
ATOM 1056 O O . ASN A 1 135 ? 11.407 6.272 -10.945 1.00 87.75 135 ASN A O 1
ATOM 1060 N N . TYR A 1 136 ? 12.712 6.687 -12.715 1.00 90.44 136 TYR A N 1
ATOM 1061 C CA . TYR A 1 136 ? 13.406 7.800 -12.093 1.00 90.44 136 TYR A CA 1
ATOM 1062 C C . TYR A 1 136 ? 12.471 9.002 -11.898 1.00 90.44 136 TYR A C 1
ATOM 1064 O O . TYR A 1 136 ? 12.043 9.651 -12.852 1.00 90.44 136 TYR A O 1
ATOM 1072 N N . LYS A 1 137 ? 12.186 9.349 -10.635 1.00 86.94 137 LYS A N 1
ATOM 1073 C CA . LYS A 1 137 ? 11.192 10.377 -10.260 1.00 86.94 137 LYS A CA 1
ATOM 1074 C C . LYS A 1 137 ? 11.491 11.781 -10.795 1.00 86.94 137 LYS A C 1
ATOM 1076 O O . LYS A 1 137 ? 10.591 12.618 -10.871 1.00 86.94 137 LYS A O 1
ATOM 1081 N N . VAL A 1 138 ? 12.749 12.063 -11.133 1.00 88.06 138 VAL A N 1
ATOM 1082 C CA . VAL A 1 138 ? 13.165 13.373 -11.655 1.00 88.06 138 VAL A CA 1
ATOM 1083 C C . VAL A 1 138 ? 13.045 13.436 -13.186 1.00 88.06 138 VAL A C 1
ATOM 1085 O O . VAL A 1 138 ? 13.096 14.533 -13.743 1.00 88.06 138 VAL A O 1
ATOM 1088 N N . CYS A 1 139 ? 12.793 12.306 -13.862 1.00 90.31 139 CYS A N 1
ATOM 1089 C CA . CYS A 1 139 ? 12.588 12.251 -15.307 1.00 90.31 139 CYS A CA 1
ATOM 1090 C C . CYS A 1 139 ? 11.457 13.191 -15.754 1.00 90.31 139 CYS A C 1
ATOM 1092 O O . CYS A 1 139 ? 10.381 13.250 -15.152 1.00 90.31 139 CYS A O 1
ATOM 1094 N N . THR A 1 140 ? 11.692 13.916 -16.846 1.00 90.75 140 THR A N 1
ATOM 1095 C CA . THR A 1 140 ? 10.739 14.867 -17.433 1.00 90.75 140 THR A CA 1
ATOM 1096 C C . THR A 1 140 ? 9.433 14.189 -17.851 1.00 90.75 140 THR A C 1
ATOM 1098 O O . THR A 1 140 ? 8.359 14.718 -17.563 1.00 90.75 140 THR A O 1
ATOM 1101 N N . ILE A 1 141 ? 9.509 13.003 -18.466 1.00 89.94 141 ILE A N 1
ATOM 1102 C CA . ILE A 1 141 ? 8.342 12.203 -18.864 1.00 89.94 141 ILE A CA 1
ATOM 1103 C C . ILE A 1 141 ? 7.561 11.743 -17.632 1.00 89.94 141 ILE A C 1
ATOM 1105 O O . ILE A 1 141 ? 6.357 11.982 -17.555 1.00 89.94 141 ILE A O 1
ATOM 1109 N N . TYR A 1 142 ? 8.244 11.198 -16.620 1.00 89.50 142 TYR A N 1
ATOM 1110 C CA . TYR A 1 142 ? 7.601 10.802 -15.364 1.00 89.50 142 TYR A CA 1
ATOM 1111 C C . TYR A 1 142 ? 6.866 11.974 -14.698 1.00 89.50 142 TYR A C 1
ATOM 1113 O O . TYR A 1 142 ? 5.704 11.844 -14.314 1.00 89.50 142 TYR A O 1
ATOM 1121 N N . LYS A 1 143 ? 7.497 13.155 -14.612 1.00 90.00 143 LYS A N 1
ATOM 1122 C CA . LYS A 1 143 ? 6.860 14.361 -14.053 1.00 90.00 143 LYS A CA 1
ATOM 1123 C C . LYS A 1 143 ? 5.613 14.776 -14.837 1.00 90.00 143 LYS A C 1
ATOM 1125 O O . LYS A 1 143 ? 4.628 15.171 -14.217 1.00 90.00 143 LYS A O 1
ATOM 1130 N N . LYS A 1 144 ? 5.635 14.691 -16.173 1.00 90.19 144 LYS A N 1
ATOM 1131 C CA . LYS A 1 144 ? 4.469 15.003 -17.020 1.00 90.19 144 LYS A CA 1
ATOM 1132 C C . LYS A 1 144 ? 3.308 14.041 -16.750 1.00 90.19 144 LYS A C 1
ATOM 1134 O O . LYS A 1 144 ? 2.198 14.502 -16.495 1.00 90.19 144 LYS A O 1
ATOM 1139 N N . ILE A 1 145 ? 3.576 12.734 -16.735 1.00 88.56 145 ILE A N 1
ATOM 1140 C CA . ILE A 1 145 ? 2.559 11.702 -16.469 1.00 88.56 145 ILE A CA 1
ATOM 1141 C C . ILE A 1 145 ? 2.018 11.848 -15.041 1.00 88.56 145 ILE A C 1
ATOM 1143 O O . ILE A 1 145 ? 0.808 11.838 -14.836 1.00 88.56 145 ILE A O 1
ATOM 1147 N N . SER A 1 146 ? 2.890 12.101 -14.060 1.00 86.31 146 SER A N 1
ATOM 1148 C CA . SER A 1 146 ? 2.482 12.301 -12.667 1.00 86.31 146 SER A CA 1
ATOM 1149 C C . SER A 1 146 ? 1.581 13.515 -12.485 1.00 86.31 146 SER A C 1
ATOM 115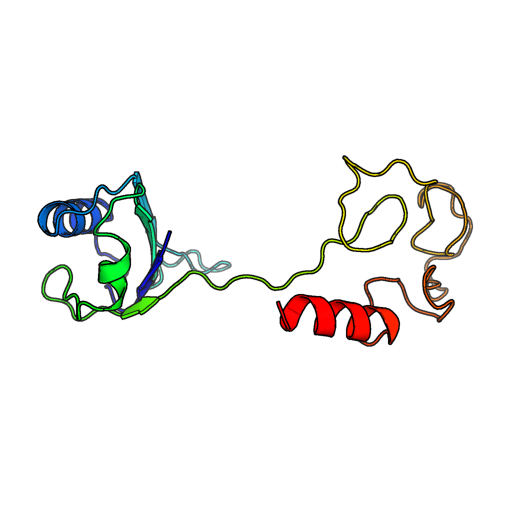1 O O . SER A 1 146 ? 0.581 13.422 -11.785 1.00 86.31 146 SER A O 1
ATOM 1153 N N . ARG A 1 147 ? 1.882 14.644 -13.140 1.00 86.00 147 ARG A N 1
ATOM 1154 C CA . ARG A 1 147 ? 1.003 15.824 -13.112 1.00 86.00 147 ARG A CA 1
ATOM 1155 C C . ARG A 1 147 ? -0.373 15.504 -13.687 1.00 86.00 147 ARG A C 1
ATOM 1157 O O . ARG A 1 147 ? -1.363 15.830 -13.049 1.00 86.00 147 ARG A O 1
ATOM 1164 N N . LYS A 1 148 ? -0.436 14.818 -14.833 1.00 85.12 148 LYS A N 1
ATOM 1165 C CA . LYS A 1 148 ? -1.709 14.406 -15.443 1.00 85.12 148 LYS A CA 1
ATOM 1166 C C . LYS A 1 148 ? -2.517 13.498 -14.510 1.00 85.12 148 LYS A C 1
ATOM 1168 O O . LYS A 1 148 ? -3.691 13.759 -14.306 1.00 85.12 148 LYS A O 1
ATOM 1173 N N . HIS A 1 149 ? -1.880 12.497 -13.906 1.00 80.81 149 HIS A N 1
ATOM 1174 C CA . HIS A 1 149 ? -2.533 11.572 -12.974 1.00 80.81 149 HIS A CA 1
ATOM 1175 C C . HIS A 1 149 ? -2.963 12.245 -11.657 1.00 80.81 149 HIS A C 1
ATOM 1177 O O . HIS A 1 149 ? -3.896 11.794 -11.010 1.00 80.81 149 HIS A O 1
ATOM 1183 N N . ASN A 1 150 ? -2.273 13.300 -11.218 1.00 74.00 150 ASN A N 1
ATOM 1184 C CA . ASN A 1 150 ? -2.592 14.014 -9.975 1.00 74.00 150 ASN A CA 1
ATOM 1185 C C . ASN A 1 150 ? -3.675 15.092 -10.133 1.00 74.00 150 ASN A C 1
ATOM 1187 O O . ASN A 1 150 ? -4.161 15.580 -9.114 1.00 74.00 150 ASN A O 1
ATOM 1191 N N . ASN A 1 151 ? -3.969 15.492 -11.373 1.00 65.12 151 ASN A N 1
ATOM 1192 C CA . ASN A 1 151 ? -4.987 16.484 -11.733 1.00 65.12 151 ASN A CA 1
ATOM 1193 C C . ASN A 1 151 ? -6.352 15.841 -12.060 1.00 65.12 151 ASN A C 1
ATOM 1195 O O . ASN A 1 151 ? -7.263 16.547 -12.485 1.00 65.12 151 ASN A O 1
ATOM 1199 N N . ILE A 1 152 ? -6.454 14.519 -11.907 1.00 52.75 152 ILE A N 1
ATOM 1200 C CA . ILE A 1 152 ? -7.669 13.699 -11.990 1.00 52.75 152 ILE A CA 1
ATOM 1201 C C . ILE A 1 152 ? -7.967 13.220 -10.568 1.00 52.75 152 ILE A C 1
ATOM 1203 O O . ILE A 1 152 ? -9.155 13.196 -10.195 1.00 52.75 152 ILE A O 1
#

Organism: Aphis craccivora (NCBI:txid307492)